Protein AF-A0A9N8M2F6-F1 (afdb_monomer_lite)

InterPro domains:
  IPR000286 Histone deacetylase HDAC [PR01270] (16-39)
  IPR000286 Histone deacetylase HDAC [PR01270] (48-63)
  IPR023696 Ureohydrolase domain superfamily [SSF52768] (6-67)
  IPR023801 Histone deacetylase domain [PF00850] (6-65)
  IPR037138 Histone deacetylase domain superfamily [G3DSA:3.40.800.20] (3-70)

Sequence (95 aa):
RRSSDHNSDISVNWAGGLHHAKKRKASGFCYVNDIVLCILELLRVHTRVLYIDIDVHHGDGVEEAEAGRRIEAGSYIRHYYVTSDSSSCQRNRSV

Secondary structure (DSSP, 8-state):
--GGGSS-S----TT---TT-BTTB-BTTBSS-HHHHHHHHHTTT-S-EEEE--SSS--HHHHHHHTTSSEEEE-S---------GGGTTS----

Organism: NCBI:txid157183

Structure (mmCIF, N/CA/C/O backbone):
data_AF-A0A9N8M2F6-F1
#
_entry.id   AF-A0A9N8M2F6-F1
#
loop_
_atom_site.group_PDB
_atom_site.id
_atom_site.type_symbol
_atom_site.label_atom_id
_atom_site.label_alt_id
_atom_site.label_comp_id
_atom_site.label_asym_id
_atom_site.label_entity_id
_atom_site.label_seq_id
_atom_site.pdbx_PDB_ins_code
_atom_site.Cartn_x
_atom_site.Cartn_y
_atom_site.Cartn_z
_atom_site.occupancy
_atom_site.B_iso_or_equiv
_atom_site.auth_seq_id
_atom_site.auth_comp_id
_atom_site.auth_asym_id
_atom_site.auth_atom_id
_atom_site.pdbx_PDB_model_num
ATOM 1 N N . ARG A 1 1 ? -13.551 8.048 -7.149 1.00 56.78 1 ARG A N 1
ATOM 2 C CA . ARG A 1 1 ? -14.367 8.061 -5.906 1.00 56.78 1 ARG A CA 1
ATOM 3 C C . ARG A 1 1 ? -13.439 7.731 -4.748 1.00 56.78 1 ARG A C 1
ATOM 5 O O . ARG A 1 1 ? -12.530 6.941 -4.973 1.00 56.78 1 ARG A O 1
ATOM 12 N N . ARG A 1 2 ? -13.581 8.373 -3.584 1.00 60.38 2 ARG A N 1
ATOM 13 C CA . ARG A 1 2 ? -12.656 8.169 -2.462 1.00 60.38 2 ARG A CA 1
ATOM 14 C C . ARG A 1 2 ? -13.127 6.976 -1.626 1.00 60.38 2 ARG A C 1
ATOM 16 O O . ARG A 1 2 ? -14.309 6.866 -1.326 1.00 60.38 2 ARG A O 1
ATOM 23 N N . SER A 1 3 ? -12.197 6.095 -1.269 1.00 61.22 3 SER A N 1
ATOM 24 C CA . SER A 1 3 ? -12.474 4.895 -0.465 1.00 61.22 3 SER A CA 1
ATOM 25 C C . SER A 1 3 ? -13.050 5.235 0.927 1.00 61.22 3 SER A C 1
ATOM 27 O O . SER A 1 3 ? -13.895 4.517 1.448 1.00 61.22 3 SER A O 1
ATOM 29 N N . SER A 1 4 ? -12.706 6.399 1.488 1.00 67.31 4 SER A N 1
ATOM 30 C CA . SER A 1 4 ? -13.160 6.852 2.812 1.00 67.31 4 SER A CA 1
ATOM 31 C C . SER A 1 4 ? -14.631 7.270 2.911 1.00 67.31 4 SER A C 1
ATOM 33 O O . SER A 1 4 ? -15.112 7.521 4.014 1.00 67.31 4 SER A O 1
ATOM 35 N N . ASP A 1 5 ? -15.354 7.408 1.798 1.00 73.31 5 ASP A N 1
ATOM 36 C CA . ASP A 1 5 ? -16.664 8.080 1.789 1.00 73.31 5 ASP A CA 1
ATOM 37 C C . ASP A 1 5 ? -17.832 7.155 2.199 1.00 73.31 5 ASP A C 1
ATOM 39 O O . ASP A 1 5 ? -18.989 7.534 2.043 1.00 73.31 5 ASP A O 1
ATOM 43 N N . HIS A 1 6 ? -17.549 5.947 2.716 1.00 68.00 6 HIS A N 1
ATOM 44 C CA . HIS A 1 6 ? -18.521 4.947 3.214 1.00 68.00 6 HIS A CA 1
ATOM 45 C C . HIS A 1 6 ? -19.673 4.619 2.238 1.00 68.00 6 HIS A C 1
ATOM 47 O O . HIS A 1 6 ? -20.714 4.108 2.633 1.00 68.00 6 HIS A O 1
ATOM 53 N N . ASN A 1 7 ? -19.495 4.911 0.949 1.00 77.00 7 ASN A N 1
ATOM 54 C CA . ASN A 1 7 ? -20.516 4.750 -0.090 1.00 77.00 7 ASN A CA 1
ATOM 55 C C . ASN A 1 7 ? -20.360 3.424 -0.859 1.00 77.00 7 ASN A C 1
ATOM 57 O O . ASN A 1 7 ? -20.933 3.231 -1.932 1.00 77.00 7 ASN A O 1
ATOM 61 N N . SER A 1 8 ? -19.474 2.545 -0.393 1.00 75.00 8 SER A N 1
ATOM 62 C CA . SER A 1 8 ? -19.168 1.253 -1.008 1.00 75.00 8 SER A CA 1
ATOM 63 C C . SER A 1 8 ? -18.529 0.341 0.033 1.00 75.00 8 SER A C 1
ATOM 65 O O . SER A 1 8 ? -17.586 0.761 0.698 1.00 75.00 8 SER A O 1
ATOM 67 N N . ASP A 1 9 ? -19.001 -0.901 0.127 1.00 81.19 9 ASP A N 1
ATOM 68 C CA . ASP A 1 9 ? -18.394 -1.913 1.002 1.00 81.19 9 ASP A CA 1
ATOM 69 C C . ASP A 1 9 ? -17.085 -2.464 0.412 1.00 81.19 9 ASP A C 1
ATOM 71 O O . ASP A 1 9 ? -16.166 -2.832 1.138 1.00 81.19 9 ASP A O 1
ATOM 75 N N . ILE A 1 10 ? -16.985 -2.510 -0.924 1.00 81.56 10 ILE A N 1
ATOM 76 C CA . ILE A 1 10 ? -15.826 -3.034 -1.658 1.00 81.56 10 ILE A CA 1
ATOM 77 C C . ILE A 1 10 ? -15.451 -2.062 -2.780 1.00 81.56 10 ILE A C 1
ATOM 79 O O . ILE A 1 10 ? -16.305 -1.599 -3.535 1.00 81.56 10 ILE A O 1
ATOM 83 N N . SER A 1 11 ? -14.156 -1.767 -2.905 1.00 84.88 11 SER A N 1
ATOM 84 C CA . SER A 1 11 ? -13.576 -0.969 -3.990 1.00 84.88 11 SER A CA 1
ATOM 85 C C . SER A 1 11 ? -12.401 -1.716 -4.616 1.00 84.88 11 SER A C 1
ATOM 87 O O . SER A 1 11 ? -11.600 -2.308 -3.898 1.00 84.88 11 SER A O 1
ATOM 89 N N . VAL A 1 12 ? -12.282 -1.678 -5.945 1.00 83.88 12 VAL A N 1
ATOM 90 C CA . VAL A 1 12 ? -11.255 -2.419 -6.697 1.00 83.88 12 VAL A CA 1
ATOM 91 C C . VAL A 1 12 ? -10.477 -1.472 -7.607 1.00 83.88 12 VAL A C 1
ATOM 93 O O . VAL A 1 12 ? -11.075 -0.654 -8.306 1.00 83.88 12 VAL A O 1
ATOM 96 N N . ASN A 1 13 ? -9.148 -1.603 -7.619 1.00 85.75 13 ASN A N 1
ATOM 97 C CA . ASN A 1 13 ? -8.255 -0.899 -8.539 1.00 85.75 13 ASN A CA 1
ATOM 98 C C . ASN A 1 13 ? -7.184 -1.857 -9.089 1.00 85.75 13 ASN A C 1
ATOM 100 O O . ASN A 1 13 ? -6.147 -2.048 -8.463 1.00 85.75 13 ASN A O 1
ATOM 104 N N . TRP A 1 14 ? -7.420 -2.429 -10.271 1.00 83.81 14 TRP A N 1
ATOM 105 C CA . TRP A 1 14 ? -6.493 -3.380 -10.906 1.00 83.81 14 TRP A CA 1
ATOM 106 C C . TRP A 1 14 ? -5.184 -2.754 -11.402 1.00 83.81 14 TRP A C 1
ATOM 108 O O . TRP A 1 14 ? -4.235 -3.479 -11.665 1.00 83.81 14 TRP A O 1
ATOM 118 N N . ALA A 1 15 ? -5.131 -1.426 -11.552 1.00 85.31 15 ALA A N 1
ATOM 119 C CA . ALA A 1 15 ? -3.920 -0.715 -11.964 1.00 85.31 15 ALA A CA 1
ATOM 120 C C . ALA A 1 15 ? -2.995 -0.358 -10.784 1.00 85.31 15 ALA A C 1
ATOM 122 O O . ALA A 1 15 ? -1.925 0.205 -11.003 1.00 85.31 15 ALA A O 1
ATOM 123 N N . GLY A 1 16 ? -3.440 -0.607 -9.548 1.00 88.94 16 GLY A N 1
ATOM 124 C CA . GLY A 1 16 ? -2.675 -0.357 -8.328 1.00 88.94 16 GLY A CA 1
ATOM 125 C C . GLY A 1 16 ? -1.848 -1.560 -7.880 1.00 88.94 16 GLY A C 1
ATOM 126 O O . GLY A 1 16 ? -1.637 -2.499 -8.643 1.00 88.94 16 GLY A O 1
ATOM 127 N N . GLY A 1 17 ? -1.412 -1.541 -6.620 1.00 83.38 17 GLY A N 1
ATOM 128 C CA . GLY A 1 17 ? -0.689 -2.663 -6.013 1.00 83.38 17 GLY A CA 1
ATOM 129 C C . GLY A 1 17 ? 0.833 -2.580 -6.154 1.00 83.38 17 GLY A C 1
ATOM 130 O O . GLY A 1 17 ? 1.515 -3.598 -6.099 1.00 83.38 17 GLY A O 1
ATOM 131 N N . LEU A 1 18 ? 1.393 -1.381 -6.336 1.00 87.19 18 LEU A N 1
ATOM 132 C CA . LEU A 1 18 ? 2.826 -1.182 -6.563 1.00 87.19 18 LEU A CA 1
ATOM 133 C C . LEU A 1 18 ? 3.610 -1.205 -5.238 1.00 87.19 18 LEU A C 1
ATOM 135 O O . LEU A 1 18 ? 4.097 -0.184 -4.742 1.00 87.19 18 LEU A O 1
ATOM 139 N N . HIS A 1 19 ? 3.729 -2.399 -4.659 1.00 85.06 19 HIS A N 1
ATOM 140 C CA . HIS A 1 19 ? 4.178 -2.631 -3.283 1.00 85.06 19 HIS A CA 1
ATOM 141 C C . HIS A 1 19 ? 5.691 -2.481 -3.020 1.00 85.06 19 HIS A C 1
ATOM 143 O O . HIS A 1 19 ? 6.100 -2.406 -1.861 1.00 85.06 19 HIS A O 1
ATOM 149 N N . HIS A 1 20 ? 6.528 -2.363 -4.059 1.00 87.06 20 HIS A N 1
ATOM 150 C CA . HIS A 1 20 ? 7.987 -2.237 -3.910 1.00 87.06 20 HIS A CA 1
ATOM 151 C C . HIS A 1 20 ? 8.483 -0.791 -3.798 1.00 87.06 20 HIS A C 1
ATOM 153 O O . HIS A 1 20 ? 9.624 -0.546 -3.398 1.00 87.06 20 HIS A O 1
ATOM 159 N N . ALA A 1 21 ? 7.660 0.194 -4.171 1.00 86.50 21 ALA A N 1
ATOM 160 C CA . ALA A 1 21 ? 8.084 1.590 -4.177 1.00 86.50 21 ALA A CA 1
ATOM 161 C C . ALA A 1 21 ? 8.425 2.062 -2.754 1.00 86.50 21 ALA A C 1
ATOM 163 O O . ALA A 1 21 ? 7.651 1.869 -1.812 1.00 86.50 21 ALA A O 1
ATOM 164 N N . LYS A 1 22 ? 9.586 2.713 -2.609 1.00 86.75 22 LYS A N 1
ATOM 165 C CA . LYS A 1 22 ? 10.108 3.224 -1.335 1.00 86.75 22 LYS A CA 1
ATOM 166 C C . LYS A 1 22 ? 9.941 4.736 -1.247 1.00 86.75 22 LYS A C 1
ATOM 168 O O . LYS A 1 22 ? 9.857 5.431 -2.257 1.00 86.75 22 LYS A O 1
ATOM 173 N N . LYS A 1 23 ? 10.017 5.287 -0.029 1.00 86.31 23 LYS A N 1
ATOM 174 C CA . LYS A 1 23 ? 9.810 6.727 0.244 1.00 86.31 23 LYS A CA 1
ATOM 175 C C . LYS A 1 23 ? 10.656 7.671 -0.623 1.00 86.31 23 LYS A C 1
ATOM 177 O O . LYS A 1 23 ? 10.220 8.778 -0.923 1.00 86.31 23 LYS A O 1
ATOM 182 N N . ARG A 1 24 ? 11.888 7.282 -0.970 1.00 87.56 24 ARG A N 1
ATOM 183 C CA . ARG A 1 24 ? 12.832 8.118 -1.742 1.00 87.56 24 ARG A CA 1
ATOM 184 C C . ARG A 1 24 ? 13.470 7.381 -2.924 1.00 87.56 24 ARG A C 1
ATOM 186 O O . ARG A 1 24 ? 14.495 7.835 -3.425 1.00 87.56 24 ARG A O 1
ATOM 193 N N . LYS A 1 25 ? 12.921 6.234 -3.339 1.00 88.25 25 LYS A N 1
ATOM 194 C CA . LYS A 1 25 ? 13.524 5.380 -4.371 1.00 88.25 25 LYS A CA 1
ATOM 195 C C . LYS A 1 25 ? 12.471 4.509 -5.066 1.00 88.25 25 LYS A C 1
ATOM 197 O O . LYS A 1 25 ? 11.642 3.897 -4.400 1.00 88.25 25 LYS A O 1
ATOM 202 N N . ALA A 1 26 ? 12.566 4.406 -6.391 1.00 88.75 26 ALA A N 1
ATOM 203 C CA . ALA A 1 26 ? 11.825 3.418 -7.172 1.00 88.75 26 ALA A CA 1
ATOM 204 C C . ALA A 1 26 ? 12.489 2.030 -7.075 1.00 88.75 26 ALA A C 1
ATOM 206 O O . ALA A 1 26 ? 13.719 1.924 -7.068 1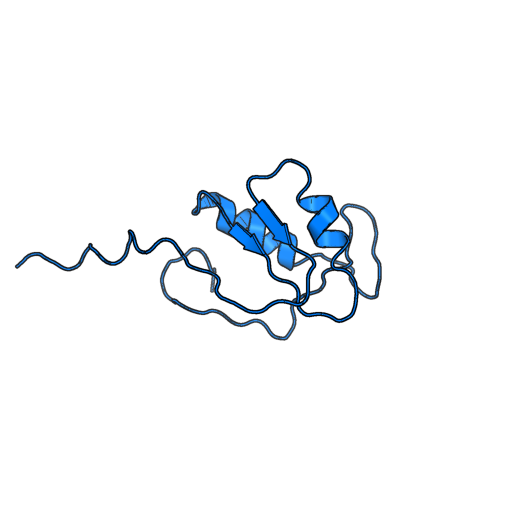.00 88.75 26 ALA A O 1
ATOM 207 N N . SER A 1 27 ? 11.688 0.968 -7.009 1.00 87.69 27 SER A N 1
ATOM 208 C CA . SER A 1 27 ? 12.161 -0.422 -6.903 1.00 87.69 27 SER A CA 1
ATOM 209 C C . SER A 1 27 ? 11.159 -1.370 -7.557 1.00 87.69 27 SER A C 1
ATOM 211 O O . SER A 1 27 ? 9.970 -1.078 -7.531 1.00 87.69 27 SER A O 1
ATOM 213 N N . GLY A 1 28 ? 11.613 -2.478 -8.154 1.00 81.06 28 GLY A N 1
ATOM 214 C CA . GLY A 1 28 ? 10.726 -3.520 -8.701 1.00 81.06 28 GLY A CA 1
ATOM 215 C C . GLY A 1 28 ? 9.642 -2.996 -9.654 1.00 81.06 28 GLY A C 1
ATOM 216 O O . GLY A 1 28 ? 8.478 -3.333 -9.492 1.00 81.06 28 GLY A O 1
ATOM 217 N N . PHE A 1 29 ? 9.998 -2.098 -10.583 1.00 84.88 29 PHE A N 1
ATOM 218 C CA . PHE A 1 29 ? 9.068 -1.400 -11.497 1.00 84.88 29 PHE A CA 1
ATOM 219 C C . PHE A 1 29 ? 8.018 -0.490 -10.823 1.00 84.88 29 PHE A C 1
ATOM 221 O O . PHE A 1 29 ? 7.183 0.106 -11.501 1.00 84.88 29 PHE A O 1
ATOM 228 N N . CYS A 1 30 ? 8.098 -0.307 -9.504 1.00 84.88 30 CYS A N 1
ATOM 229 C CA . CYS A 1 30 ? 7.217 0.543 -8.714 1.00 84.88 30 CYS A CA 1
ATOM 230 C C . CYS A 1 30 ? 7.868 1.911 -8.458 1.00 84.88 30 CYS A C 1
ATOM 232 O O . CYS A 1 30 ? 8.920 2.010 -7.817 1.00 84.88 30 CYS A O 1
ATOM 234 N N . TYR A 1 31 ? 7.222 2.982 -8.928 1.00 87.94 31 TYR A N 1
ATOM 235 C CA . TYR A 1 31 ? 7.689 4.367 -8.753 1.00 87.94 31 TYR A CA 1
ATOM 236 C C . TYR A 1 31 ? 6.980 5.092 -7.608 1.00 87.94 31 TYR A C 1
ATOM 238 O O . TYR A 1 31 ? 7.600 5.864 -6.879 1.00 87.94 31 TYR A O 1
ATOM 246 N N . VAL A 1 32 ? 5.682 4.837 -7.451 1.00 89.00 32 VAL A N 1
ATOM 247 C CA . VAL A 1 32 ? 4.823 5.410 -6.412 1.00 89.00 32 VAL A CA 1
ATOM 248 C C . VAL A 1 32 ? 4.146 4.254 -5.692 1.00 89.00 32 VAL A C 1
ATOM 250 O O . VAL A 1 32 ? 3.617 3.365 -6.350 1.00 89.00 32 VAL A O 1
ATOM 253 N N . ASN A 1 33 ? 4.172 4.270 -4.359 1.00 86.31 33 ASN A N 1
ATOM 254 C CA . ASN A 1 33 ? 3.515 3.257 -3.538 1.00 86.31 33 ASN A CA 1
ATOM 255 C C . ASN A 1 33 ? 2.065 3.689 -3.271 1.00 86.31 33 ASN A C 1
ATOM 257 O O . ASN A 1 33 ? 1.776 4.388 -2.297 1.00 86.31 33 ASN A O 1
ATOM 261 N N . ASP A 1 34 ? 1.166 3.350 -4.192 1.00 87.31 34 ASP A N 1
ATOM 262 C CA . ASP A 1 34 ? -0.257 3.697 -4.123 1.00 87.31 34 ASP A CA 1
ATOM 263 C C . ASP A 1 34 ? -0.955 3.051 -2.916 1.00 87.31 34 ASP A C 1
ATOM 265 O O . ASP A 1 34 ? -1.852 3.653 -2.321 1.00 87.31 34 ASP A O 1
ATOM 269 N N . ILE A 1 35 ? -0.476 1.877 -2.503 1.00 87.06 35 ILE A N 1
ATOM 270 C CA . ILE A 1 35 ? -0.948 1.143 -1.330 1.00 87.06 35 ILE A CA 1
ATOM 271 C C . ILE A 1 35 ? -0.733 1.969 -0.061 1.00 87.06 35 ILE A C 1
ATOM 273 O O . ILE A 1 35 ? -1.688 2.234 0.669 1.00 87.06 35 ILE A O 1
ATOM 277 N N . VAL A 1 36 ? 0.494 2.446 0.173 1.00 86.75 36 VAL A N 1
ATOM 278 C CA . VAL A 1 36 ? 0.819 3.276 1.345 1.00 86.75 36 VAL A CA 1
ATOM 279 C C . VAL A 1 36 ? -0.039 4.541 1.368 1.00 86.75 36 VAL A C 1
ATOM 281 O O . VAL A 1 36 ? -0.559 4.918 2.416 1.00 86.75 36 VAL A O 1
ATOM 284 N N . LEU A 1 37 ? -0.251 5.191 0.219 1.00 88.38 37 LEU A N 1
ATOM 285 C CA . LEU A 1 37 ? -1.113 6.375 0.143 1.00 88.38 37 LEU A CA 1
ATOM 286 C C . LEU A 1 37 ? -2.573 6.053 0.493 1.00 88.38 37 LEU A C 1
ATOM 288 O O . LEU A 1 37 ? -3.200 6.800 1.244 1.00 88.38 37 LEU A O 1
ATOM 292 N N . CYS A 1 38 ? -3.103 4.937 -0.010 1.00 86.44 38 CYS A N 1
ATOM 293 C CA . CYS A 1 38 ? -4.454 4.477 0.302 1.00 86.44 38 CYS A CA 1
ATOM 294 C C . CYS A 1 38 ? -4.617 4.204 1.802 1.00 86.44 38 CYS A C 1
ATOM 296 O O . CYS A 1 38 ? -5.569 4.669 2.430 1.00 86.44 38 CYS A O 1
ATOM 298 N N . ILE A 1 39 ? -3.648 3.510 2.396 1.00 85.25 39 ILE A N 1
ATOM 299 C CA . ILE A 1 39 ? -3.659 3.179 3.815 1.00 85.25 39 ILE A CA 1
ATOM 300 C C . ILE A 1 39 ? -3.595 4.444 4.689 1.00 85.25 39 ILE A C 1
ATOM 302 O O . ILE A 1 39 ? -4.330 4.554 5.672 1.00 85.25 39 ILE A O 1
ATOM 306 N N . LEU A 1 40 ? -2.787 5.441 4.314 1.00 86.38 40 LEU A N 1
ATOM 307 C CA . LEU A 1 40 ? -2.741 6.732 5.010 1.00 86.38 40 LEU A CA 1
ATOM 308 C C . LEU A 1 40 ? -4.085 7.464 4.991 1.00 86.38 40 LEU A C 1
ATOM 310 O O . LEU A 1 40 ? -4.444 8.097 5.983 1.00 86.38 40 LEU A O 1
ATOM 314 N N . GLU A 1 41 ? -4.822 7.392 3.883 1.00 87.25 41 GLU A N 1
ATOM 315 C CA . GLU A 1 41 ? -6.171 7.956 3.792 1.00 87.25 41 GLU A CA 1
ATOM 316 C C . GLU A 1 41 ? -7.170 7.172 4.655 1.00 87.25 41 GLU A C 1
ATOM 318 O O . GLU A 1 41 ? -7.965 7.782 5.369 1.00 87.25 41 GLU A O 1
ATOM 323 N N . LEU A 1 42 ? -7.094 5.838 4.664 1.00 82.75 42 LEU A N 1
ATOM 324 C CA . LEU A 1 42 ? -7.939 4.986 5.509 1.00 82.75 42 LEU A CA 1
ATOM 325 C C . LEU A 1 42 ? -7.693 5.223 7.004 1.00 82.75 42 LEU A C 1
ATOM 327 O O . LEU A 1 42 ? -8.645 5.337 7.772 1.00 82.75 42 LEU A O 1
ATOM 331 N N . LEU A 1 43 ? -6.439 5.399 7.424 1.00 83.69 43 LEU A N 1
ATOM 332 C CA . LEU A 1 43 ? -6.087 5.703 8.816 1.00 83.69 43 LEU A CA 1
ATOM 333 C C . LEU A 1 43 ? -6.653 7.039 9.329 1.00 83.69 43 LEU A C 1
ATOM 335 O O . LEU A 1 43 ? -6.689 7.259 10.540 1.00 83.69 43 LEU A O 1
ATOM 339 N N . ARG A 1 44 ? -7.097 7.947 8.449 1.00 85.69 44 ARG A N 1
ATOM 340 C CA . ARG A 1 44 ? -7.783 9.181 8.878 1.00 85.69 44 ARG A CA 1
ATOM 341 C C . ARG A 1 44 ? -9.179 8.910 9.423 1.00 85.69 44 ARG A C 1
ATOM 343 O O . ARG A 1 44 ? -9.678 9.698 10.220 1.00 85.69 44 ARG A O 1
ATOM 350 N N . VAL A 1 45 ? -9.806 7.829 8.969 1.00 85.75 45 VAL A N 1
ATOM 351 C CA . VAL A 1 45 ? -11.191 7.478 9.298 1.00 85.75 45 VAL A CA 1
ATO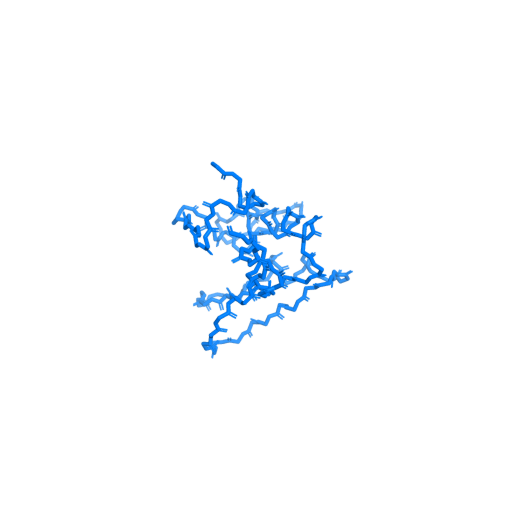M 352 C C . VAL A 1 45 ? -11.302 6.167 10.071 1.00 85.75 45 VAL A C 1
ATOM 354 O O . VAL A 1 45 ? -12.363 5.889 10.619 1.00 85.75 45 VAL A O 1
ATOM 357 N N . HIS A 1 46 ? -10.255 5.340 10.113 1.00 81.44 46 HIS A N 1
ATOM 358 C CA . HIS A 1 46 ? -10.246 4.033 10.775 1.00 81.44 46 HIS A CA 1
ATOM 359 C C . HIS A 1 46 ? -9.087 3.947 11.771 1.00 81.44 46 HIS A C 1
ATOM 361 O O . HIS A 1 46 ? -7.977 4.404 11.508 1.00 81.44 46 HIS A O 1
ATOM 367 N N . THR A 1 47 ? -9.331 3.338 12.932 1.00 80.94 47 THR A N 1
ATOM 368 C CA . THR A 1 47 ? -8.327 3.241 14.006 1.00 80.94 47 THR A CA 1
ATOM 369 C C . THR A 1 47 ? -7.187 2.278 13.668 1.00 80.94 47 THR A C 1
ATOM 371 O O . THR A 1 47 ? -6.068 2.464 14.152 1.00 80.94 47 THR A O 1
ATOM 374 N N . ARG A 1 48 ? -7.476 1.255 12.859 1.00 78.31 48 ARG A N 1
ATOM 375 C CA . ARG A 1 48 ? -6.555 0.206 12.410 1.00 78.31 48 ARG A CA 1
ATOM 376 C C . ARG A 1 48 ? -6.865 -0.152 10.961 1.00 78.31 48 ARG A C 1
ATOM 378 O O . ARG A 1 48 ? -8.028 -0.138 10.563 1.00 78.31 48 ARG A O 1
ATOM 385 N N . VAL A 1 49 ? -5.827 -0.491 10.206 1.00 80.44 49 VAL A N 1
ATOM 386 C CA . VAL A 1 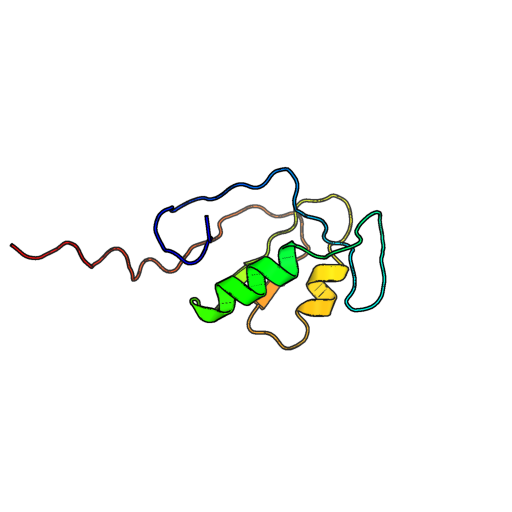49 ? -5.926 -0.988 8.828 1.00 80.44 49 VAL A CA 1
ATOM 387 C C . VAL A 1 49 ? -5.125 -2.284 8.737 1.00 80.44 49 VAL A C 1
ATOM 389 O O . VAL A 1 49 ? -4.010 -2.354 9.252 1.00 80.44 49 VAL A O 1
ATOM 392 N N . LEU A 1 50 ? -5.714 -3.302 8.111 1.00 82.56 50 LEU A N 1
ATOM 393 C CA . LEU A 1 50 ? -5.057 -4.567 7.785 1.00 82.56 50 LEU A CA 1
ATOM 394 C C . LEU A 1 50 ? -4.638 -4.524 6.314 1.00 82.56 50 LEU A C 1
ATOM 396 O O . LEU A 1 50 ? -5.487 -4.338 5.441 1.00 82.56 50 LEU A O 1
ATOM 400 N N . TYR A 1 51 ? -3.343 -4.695 6.054 1.00 81.38 51 TYR A N 1
ATOM 401 C CA . TYR A 1 51 ? -2.803 -4.844 4.704 1.00 81.38 51 TYR A CA 1
ATOM 402 C C . TYR A 1 51 ? -2.424 -6.305 4.463 1.00 81.38 51 TYR A C 1
ATOM 404 O O . TYR A 1 51 ? -1.699 -6.899 5.262 1.00 81.38 51 TYR A O 1
ATOM 412 N N . ILE A 1 52 ? -2.923 -6.873 3.364 1.00 79.50 52 ILE A N 1
ATOM 413 C CA . ILE A 1 52 ? -2.666 -8.257 2.961 1.00 79.50 52 ILE A CA 1
ATOM 414 C C . ILE A 1 52 ? -2.034 -8.230 1.577 1.00 79.50 52 ILE A C 1
ATOM 416 O O . ILE A 1 52 ? -2.613 -7.674 0.644 1.00 79.50 52 ILE A O 1
ATOM 420 N N . ASP A 1 53 ? -0.880 -8.873 1.461 1.00 82.12 53 ASP A N 1
ATOM 421 C CA . ASP A 1 53 ? -0.136 -9.003 0.217 1.00 82.12 53 ASP A CA 1
ATOM 422 C C . ASP A 1 53 ? -0.086 -10.474 -0.203 1.00 82.12 53 ASP A C 1
ATOM 424 O O . ASP A 1 53 ? 0.349 -11.332 0.568 1.00 82.12 53 ASP A O 1
ATOM 428 N N . ILE A 1 54 ? -0.582 -10.766 -1.404 1.00 82.94 54 ILE A N 1
ATOM 429 C CA . ILE A 1 54 ? -0.592 -12.114 -1.995 1.00 82.94 54 ILE A CA 1
ATOM 430 C C . ILE A 1 54 ? 0.338 -12.216 -3.205 1.00 82.94 54 ILE A C 1
ATOM 432 O O . ILE A 1 54 ? 0.329 -13.237 -3.895 1.00 82.94 54 ILE A O 1
ATOM 436 N N . ASP A 1 55 ? 1.095 -11.159 -3.493 1.00 80.94 55 ASP A N 1
ATOM 437 C CA . ASP A 1 55 ? 2.096 -11.197 -4.543 1.00 80.94 55 ASP A CA 1
ATOM 438 C C . ASP A 1 55 ? 3.217 -12.182 -4.164 1.00 80.94 55 ASP A C 1
ATOM 440 O O . ASP A 1 55 ? 3.490 -12.454 -2.991 1.00 80.94 55 ASP A O 1
ATOM 444 N N . VAL A 1 56 ? 3.849 -12.771 -5.179 1.00 82.31 56 VAL A N 1
ATOM 445 C CA . VAL A 1 56 ? 4.961 -13.711 -4.987 1.00 82.31 56 VAL A CA 1
ATOM 446 C C . VAL A 1 56 ? 6.206 -13.005 -4.445 1.00 82.31 56 VAL A C 1
ATOM 448 O O . VAL A 1 56 ? 7.047 -13.631 -3.796 1.00 82.31 56 VAL A O 1
ATOM 451 N N . HIS A 1 57 ? 6.333 -11.708 -4.710 1.00 82.12 57 HIS A N 1
ATOM 452 C CA . HIS A 1 57 ? 7.408 -10.884 -4.203 1.00 82.12 57 HIS A CA 1
ATOM 453 C C . HIS A 1 57 ? 7.049 -10.329 -2.829 1.00 82.12 57 HIS A C 1
ATOM 455 O O . HIS A 1 57 ? 5.906 -10.012 -2.513 1.00 82.12 57 HIS A O 1
ATOM 461 N N . HIS A 1 58 ? 8.068 -10.179 -1.994 1.00 80.44 58 HIS A N 1
ATOM 462 C CA . HIS A 1 58 ? 7.892 -9.586 -0.682 1.00 80.44 58 HIS A CA 1
ATOM 463 C C . HIS A 1 58 ? 7.499 -8.104 -0.805 1.00 80.44 58 HIS A C 1
ATOM 465 O O . HIS A 1 58 ? 8.243 -7.331 -1.411 1.00 80.44 58 HIS A O 1
ATOM 471 N N . GLY A 1 59 ? 6.382 -7.706 -0.186 1.00 74.38 59 GLY A N 1
ATOM 472 C CA . GLY A 1 59 ? 5.866 -6.329 -0.132 1.00 74.38 59 GLY A CA 1
ATOM 473 C C . GLY A 1 59 ? 6.705 -5.379 0.731 1.00 74.38 59 GLY A C 1
ATOM 474 O O . GLY A 1 59 ? 6.210 -4.735 1.657 1.00 74.38 59 GLY A O 1
ATOM 475 N N . ASP A 1 60 ? 7.996 -5.292 0.429 1.00 79.12 60 ASP A N 1
ATOM 476 C CA . ASP A 1 60 ? 9.012 -4.604 1.216 1.00 79.12 60 ASP A CA 1
ATOM 477 C C . ASP A 1 60 ? 8.777 -3.093 1.322 1.00 79.12 60 ASP A C 1
ATOM 479 O O . ASP A 1 60 ? 9.163 -2.466 2.309 1.00 79.12 60 ASP A O 1
ATOM 483 N N . GLY A 1 61 ? 8.210 -2.458 0.297 1.00 78.31 61 GLY A N 1
ATOM 484 C CA . GLY A 1 61 ? 7.953 -1.020 0.299 1.00 78.31 61 GLY A CA 1
ATOM 485 C C . GLY A 1 61 ? 6.812 -0.614 1.216 1.00 78.31 61 GLY A C 1
ATOM 486 O O . GLY A 1 61 ? 6.874 0.461 1.815 1.00 78.31 61 GLY A O 1
ATOM 487 N N . VAL A 1 62 ? 5.811 -1.481 1.361 1.00 75.44 62 VAL A N 1
ATOM 488 C CA . VAL A 1 62 ? 4.720 -1.272 2.313 1.00 75.44 62 VAL A CA 1
ATOM 489 C C . VAL A 1 62 ? 5.217 -1.548 3.727 1.00 75.44 62 VAL A C 1
ATOM 491 O O . VAL A 1 62 ? 5.120 -0.661 4.564 1.00 75.44 62 VAL A O 1
ATOM 494 N N . GLU A 1 63 ? 5.854 -2.697 3.981 1.00 77.94 63 GLU A N 1
ATOM 495 C CA . GLU A 1 63 ? 6.376 -3.044 5.315 1.00 77.94 63 GLU A CA 1
ATOM 496 C C . GLU A 1 63 ? 7.283 -1.944 5.904 1.00 77.94 63 GLU A C 1
ATOM 498 O O . GLU A 1 63 ? 7.101 -1.518 7.046 1.00 77.94 63 GLU A O 1
ATOM 503 N N . GLU A 1 64 ? 8.210 -1.407 5.106 1.00 79.50 64 GLU A N 1
ATOM 504 C CA . GLU A 1 64 ? 9.110 -0.331 5.540 1.00 79.50 64 GLU A CA 1
ATOM 505 C C . GLU A 1 64 ? 8.359 0.969 5.885 1.00 79.50 64 GLU A C 1
ATOM 507 O O . GLU A 1 64 ? 8.743 1.694 6.806 1.00 79.50 64 GLU A O 1
ATOM 512 N N . ALA A 1 65 ? 7.280 1.280 5.162 1.00 79.25 65 ALA A N 1
ATOM 513 C CA . ALA A 1 65 ? 6.467 2.471 5.406 1.00 79.25 65 ALA A CA 1
ATOM 514 C C . ALA A 1 65 ? 5.586 2.352 6.663 1.00 79.25 65 ALA A C 1
ATOM 516 O O . ALA A 1 65 ? 5.154 3.384 7.204 1.00 79.25 65 ALA A O 1
ATOM 517 N N . GLU A 1 66 ? 5.350 1.118 7.118 1.00 70.56 66 GLU A N 1
ATOM 518 C CA . GLU A 1 66 ? 4.504 0.784 8.260 1.00 70.56 66 GLU A CA 1
ATOM 519 C C . GLU A 1 66 ? 5.222 0.758 9.608 1.00 70.56 66 GLU A C 1
ATOM 521 O O . GLU A 1 66 ? 4.567 0.821 10.652 1.00 70.56 66 GLU A O 1
ATOM 526 N N . ALA A 1 67 ? 6.557 0.747 9.619 1.00 61.34 67 ALA A N 1
ATOM 527 C CA . ALA A 1 67 ? 7.346 0.789 10.845 1.00 61.34 67 ALA A CA 1
ATOM 528 C C . ALA A 1 67 ? 6.979 2.022 11.707 1.00 61.34 67 ALA A C 1
ATOM 530 O O . ALA A 1 67 ? 7.381 3.153 11.430 1.00 61.34 67 ALA A O 1
ATOM 531 N N . GLY A 1 68 ? 6.187 1.797 12.764 1.00 60.41 68 GLY A N 1
ATOM 532 C CA . GLY A 1 68 ? 5.707 2.830 13.691 1.00 60.41 68 GLY A CA 1
ATOM 533 C C . GLY A 1 68 ? 4.261 3.306 13.483 1.00 60.41 68 GLY A C 1
ATOM 534 O O . GLY A 1 68 ? 3.850 4.273 14.129 1.00 60.41 68 GLY A O 1
ATOM 535 N N . ARG A 1 69 ? 3.472 2.663 12.612 1.00 67.56 69 ARG A N 1
ATOM 536 C CA . ARG A 1 69 ? 2.043 2.966 12.399 1.00 67.56 69 ARG A CA 1
ATOM 537 C C . ARG A 1 69 ? 1.129 1.942 13.079 1.00 67.56 69 ARG A C 1
ATOM 539 O O . ARG A 1 69 ? 1.561 0.883 13.516 1.00 67.56 69 ARG A O 1
ATOM 546 N N . ARG A 1 70 ? -0.165 2.271 13.189 1.00 64.31 70 ARG A N 1
ATOM 547 C CA . ARG A 1 70 ? -1.224 1.392 13.738 1.00 64.31 70 ARG A CA 1
ATOM 548 C C . ARG A 1 70 ? -1.692 0.361 12.706 1.00 64.31 70 ARG A C 1
ATOM 550 O O . ARG A 1 70 ? -2.887 0.261 12.421 1.00 64.31 70 ARG A O 1
ATOM 557 N N . ILE A 1 71 ? -0.741 -0.326 12.088 1.00 61.50 71 ILE A N 1
ATOM 558 C CA . ILE A 1 71 ? -0.987 -1.183 10.935 1.00 61.50 71 ILE A CA 1
ATOM 559 C C . ILE A 1 71 ? -0.401 -2.543 11.222 1.00 61.50 71 ILE A C 1
ATOM 561 O O . ILE A 1 71 ? 0.748 -2.678 11.632 1.00 61.50 71 ILE A O 1
ATOM 565 N N . GLU A 1 72 ? -1.241 -3.547 11.031 1.00 60.34 72 GLU A N 1
ATOM 566 C CA . GLU A 1 72 ? -0.829 -4.935 11.088 1.00 60.34 72 GLU A CA 1
ATOM 567 C C . GLU A 1 72 ? -0.565 -5.356 9.648 1.00 60.34 72 GLU A C 1
ATOM 569 O O . GLU A 1 72 ? -1.489 -5.639 8.887 1.00 60.34 72 GLU A O 1
ATOM 574 N N . ALA A 1 73 ? 0.705 -5.295 9.254 1.00 56.19 73 ALA A N 1
ATOM 575 C CA . ALA A 1 73 ? 1.178 -5.818 7.984 1.00 56.19 73 ALA A CA 1
ATOM 576 C C . ALA A 1 73 ? 1.707 -7.235 8.222 1.00 56.19 73 ALA A C 1
ATOM 578 O O . ALA A 1 73 ? 2.585 -7.445 9.059 1.00 56.19 73 ALA A O 1
ATOM 579 N N . GLY A 1 74 ? 1.154 -8.212 7.510 1.00 55.44 74 GLY A N 1
ATOM 580 C CA . GLY A 1 74 ? 1.654 -9.581 7.509 1.00 55.44 74 GLY A CA 1
ATOM 581 C C . GLY A 1 74 ? 2.052 -9.976 6.096 1.00 55.44 74 GLY A C 1
ATOM 582 O O . GLY A 1 74 ? 1.183 -10.112 5.240 1.00 55.44 74 GLY A O 1
ATOM 583 N N . SER A 1 75 ? 3.346 -10.191 5.849 1.00 48.31 75 SER A N 1
ATOM 584 C CA . SER A 1 75 ? 3.809 -10.873 4.638 1.00 48.31 75 SER A CA 1
ATOM 585 C C . SER A 1 75 ? 3.845 -12.375 4.910 1.00 48.31 75 SER A C 1
ATOM 587 O O . SER A 1 75 ? 4.850 -12.929 5.339 1.00 48.31 75 SER A O 1
ATOM 589 N N . TYR A 1 76 ? 2.704 -13.038 4.758 1.00 46.19 76 TYR 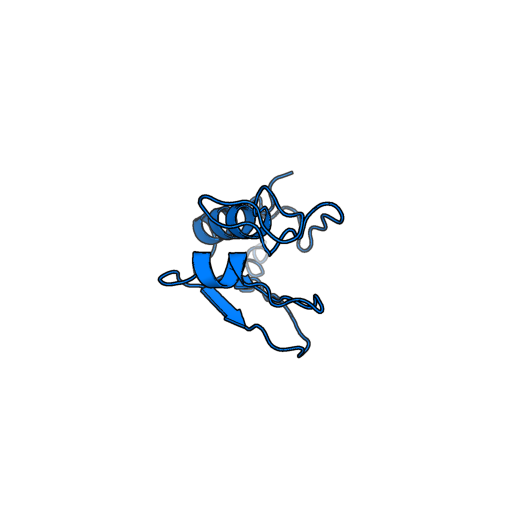A N 1
ATOM 590 C CA . TYR A 1 76 ? 2.611 -14.495 4.764 1.00 46.19 76 TYR A CA 1
ATOM 591 C C . TYR A 1 76 ? 1.448 -14.875 3.859 1.00 46.19 76 TYR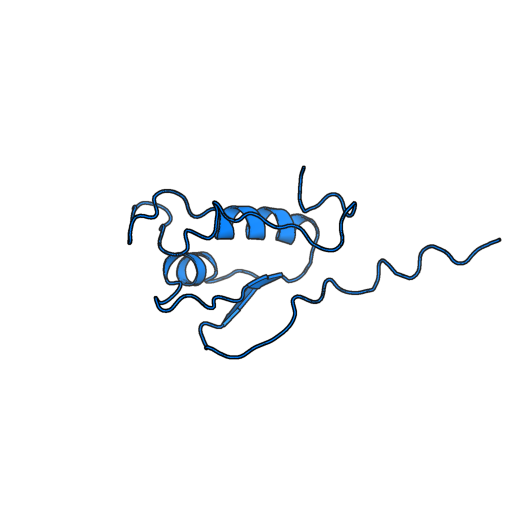 A C 1
ATOM 593 O O . TYR A 1 76 ? 0.335 -14.392 4.055 1.00 46.19 76 TYR A O 1
ATOM 601 N N . ILE A 1 77 ? 1.695 -15.767 2.896 1.00 37.28 77 ILE A N 1
ATOM 602 C CA . ILE A 1 77 ? 0.650 -16.419 2.101 1.00 37.28 77 ILE A CA 1
ATOM 603 C C . ILE A 1 77 ? -0.276 -17.169 3.073 1.00 37.28 77 ILE A C 1
ATOM 605 O O . ILE A 1 77 ? -0.042 -18.328 3.411 1.00 37.28 77 ILE A O 1
ATOM 609 N N . ARG A 1 78 ? -1.316 -16.501 3.572 1.00 30.45 78 ARG A N 1
ATOM 610 C CA . ARG A 1 78 ? -2.474 -17.096 4.240 1.00 30.45 78 ARG A CA 1
ATOM 611 C C . ARG A 1 78 ? -3.685 -16.197 4.033 1.00 30.45 78 ARG A C 1
ATOM 613 O O . ARG A 1 78 ? -3.647 -14.992 4.236 1.00 30.45 78 ARG A O 1
ATOM 620 N N . HIS A 1 79 ? -4.760 -16.838 3.603 1.00 27.50 79 HIS A N 1
ATOM 621 C CA . HIS A 1 79 ? -6.035 -16.221 3.285 1.00 27.50 79 HIS A CA 1
ATOM 622 C C . HIS A 1 79 ? -6.683 -15.528 4.504 1.00 27.50 79 HIS A C 1
ATOM 624 O O . HIS A 1 79 ? -6.662 -16.098 5.596 1.00 27.50 79 HIS A O 1
ATOM 630 N N . TYR A 1 80 ? -7.330 -14.375 4.245 1.00 37.53 80 TYR A N 1
ATOM 631 C CA . TYR A 1 80 ? -8.705 -13.981 4.642 1.00 37.53 80 TYR A CA 1
ATOM 632 C C . TYR A 1 80 ? -8.904 -12.570 5.280 1.00 37.53 80 TYR A C 1
ATOM 634 O O . TYR A 1 80 ? -8.203 -12.181 6.203 1.00 37.53 80 TYR A O 1
ATOM 642 N N . TYR A 1 81 ? -9.944 -11.883 4.757 1.00 33.25 81 TYR A N 1
ATOM 643 C CA . TYR A 1 81 ? -10.790 -10.730 5.174 1.00 33.25 81 TYR A CA 1
ATOM 644 C C . TYR A 1 81 ? -10.198 -9.437 5.784 1.00 33.25 81 TYR A C 1
ATOM 646 O O . TYR A 1 81 ? -9.830 -9.383 6.954 1.00 33.25 81 TYR A O 1
ATOM 654 N N . VAL A 1 82 ? -10.334 -8.322 5.045 1.00 40.03 82 VAL A N 1
ATOM 655 C CA . VAL A 1 82 ? -10.414 -6.967 5.626 1.00 40.03 82 VAL A CA 1
ATOM 656 C C . VAL A 1 82 ? -11.819 -6.784 6.199 1.00 40.03 82 VAL A C 1
ATOM 658 O O . VAL A 1 82 ? -12.788 -6.624 5.461 1.00 40.03 82 VAL A O 1
ATOM 661 N N . THR A 1 83 ? -11.939 -6.837 7.521 1.00 39.28 83 THR A N 1
ATOM 662 C CA . THR A 1 83 ? -13.155 -6.440 8.239 1.00 39.28 83 THR A CA 1
ATOM 663 C C . THR A 1 83 ? -13.045 -4.954 8.569 1.00 39.28 83 THR A C 1
ATOM 665 O O . THR A 1 83 ? -12.289 -4.569 9.461 1.00 39.28 83 THR A O 1
ATOM 668 N N . SER A 1 84 ? -13.802 -4.112 7.864 1.00 45.06 84 SER A N 1
ATOM 669 C CA . SER A 1 84 ? -14.189 -2.807 8.398 1.00 45.06 84 SER A CA 1
ATOM 670 C C . SER A 1 84 ? -15.080 -3.063 9.608 1.00 45.06 84 SER A C 1
ATOM 672 O O . SER A 1 84 ? -16.099 -3.743 9.483 1.00 45.06 84 SER A O 1
ATOM 674 N N . ASP A 1 85 ? -14.673 -2.558 10.767 1.00 43.44 85 ASP A N 1
ATOM 675 C CA . ASP A 1 85 ? -15.418 -2.666 12.015 1.00 43.44 85 ASP A CA 1
ATOM 676 C C . ASP A 1 85 ? -16.907 -2.351 11.776 1.00 43.44 85 ASP A C 1
ATOM 678 O O . ASP A 1 85 ? -17.278 -1.269 11.315 1.00 43.44 85 ASP A O 1
ATOM 682 N N . SER A 1 86 ? -17.771 -3.329 12.038 1.00 45.22 86 SER A N 1
ATOM 683 C CA . SER A 1 86 ? -19.210 -3.318 11.742 1.00 45.22 86 SER A CA 1
ATOM 684 C C . SER A 1 86 ? -20.026 -2.337 12.601 1.00 45.22 86 SER A C 1
ATOM 686 O O . SER A 1 86 ? -21.253 -2.420 12.653 1.00 45.22 86 SER A O 1
ATOM 688 N N . SER A 1 87 ? -19.391 -1.372 13.264 1.00 44.03 87 SER A N 1
ATOM 689 C CA . SER A 1 87 ? -20.062 -0.389 14.122 1.00 44.03 87 SER A CA 1
ATOM 690 C C . SER A 1 87 ? -20.847 0.685 13.348 1.00 44.03 87 SER A C 1
ATOM 692 O O . SER A 1 87 ? -21.631 1.424 13.944 1.00 44.03 87 SER A O 1
ATOM 694 N N . SER A 1 88 ? -20.745 0.739 12.013 1.00 43.12 88 SER A N 1
ATOM 695 C CA . SER A 1 88 ? -21.654 1.531 11.166 1.00 43.12 88 SER A CA 1
ATOM 696 C C . SER A 1 88 ? -22.947 0.786 10.783 1.00 43.12 88 SER A C 1
ATOM 698 O O . SER A 1 88 ? -23.950 1.441 10.492 1.00 43.12 88 SER A O 1
ATOM 700 N N . CYS A 1 89 ? -22.995 -0.549 10.899 1.00 40.72 89 CYS A N 1
ATOM 701 C CA . CYS A 1 89 ? -24.181 -1.380 10.635 1.00 40.72 89 CYS A CA 1
ATOM 702 C C . CYS A 1 89 ? -25.154 -1.440 11.839 1.00 40.72 89 CYS A C 1
ATOM 704 O O . CYS A 1 89 ? -25.766 -2.463 12.133 1.00 40.72 89 CYS A O 1
ATOM 706 N N . GLN A 1 90 ? -25.306 -0.333 12.574 1.00 40.19 90 GLN A N 1
ATOM 707 C CA . GLN A 1 90 ? -26.369 -0.163 13.579 1.00 40.19 90 GLN A CA 1
ATOM 708 C C . GLN A 1 90 ? -27.155 1.149 13.443 1.00 40.19 90 GLN A C 1
ATOM 710 O O . GLN A 1 90 ? -28.002 1.444 14.281 1.00 40.19 90 GLN A O 1
ATOM 715 N N . ARG A 1 91 ? -26.965 1.928 12.370 1.00 39.09 91 ARG A N 1
ATOM 716 C CA . ARG A 1 91 ? -27.689 3.201 12.179 1.00 39.09 91 ARG A CA 1
ATOM 717 C C . ARG A 1 91 ? -28.855 3.159 11.190 1.00 39.09 91 ARG A C 1
ATOM 719 O O . ARG A 1 91 ? -29.131 4.161 10.554 1.00 39.09 91 ARG A O 1
ATOM 726 N N . ASN A 1 92 ? -29.583 2.042 11.136 1.00 35.16 92 ASN A N 1
ATOM 727 C CA . ASN A 1 92 ? -30.962 2.005 10.623 1.00 35.16 92 ASN A CA 1
ATOM 728 C C . ASN A 1 92 ? -31.854 1.101 11.495 1.00 35.16 92 ASN A C 1
ATOM 730 O O . ASN A 1 92 ? -32.442 0.122 11.040 1.00 35.16 92 ASN A O 1
ATOM 734 N N . ARG A 1 93 ? -31.957 1.433 12.785 1.00 42.28 93 ARG A N 1
ATOM 735 C CA . ARG A 1 93 ? -33.143 1.112 13.587 1.00 42.28 93 ARG A CA 1
ATOM 736 C C . ARG A 1 93 ? -33.612 2.367 14.305 1.00 42.28 93 ARG A C 1
ATOM 738 O O . ARG A 1 93 ? -33.197 2.615 15.432 1.00 42.28 93 ARG A O 1
ATOM 745 N N . SER A 1 94 ? -34.518 3.093 13.667 1.00 31.66 94 SER A N 1
ATOM 746 C CA . SER A 1 94 ? -35.607 3.771 14.366 1.00 31.66 94 SER A CA 1
ATOM 747 C C . SER A 1 94 ? -36.646 4.275 13.364 1.00 31.66 94 SER A C 1
ATOM 749 O O . SER A 1 94 ? -36.279 4.958 12.414 1.00 31.66 94 SER A O 1
ATOM 751 N N . VAL A 1 95 ? -37.906 3.935 13.684 1.00 37.12 95 VAL A N 1
ATOM 752 C CA . VAL A 1 95 ? -39.218 4.339 13.124 1.00 37.12 95 VAL A CA 1
ATOM 753 C C . VAL A 1 95 ? -39.578 3.942 11.695 1.00 37.12 95 VAL A C 1
ATOM 755 O O . VAL A 1 95 ? -38.942 4.412 10.734 1.00 37.12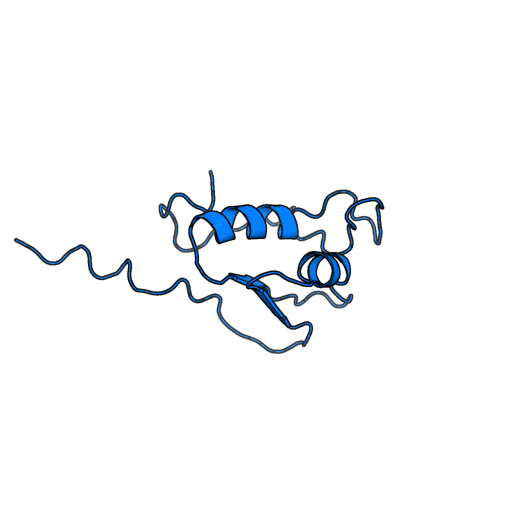 95 VAL A O 1
#

pLDDT: mean 70.52, std 18.65, range [27.5, 89.0]

Radius of gyration: 15.04 Å; chains: 1; bounding box: 53×26×26 Å

Foldseek 3Di:
DQPLPPPDPDDDDPPADLLQDAPPDDDPNRPDHVVLVNVVVVVVRAVEWEDDDPDPDFSVRNVVSCVPHRYDYDPDPDDDDDDDPCPVVPPPDDD